Protein AF-A0A6G3D1W4-F1 (afdb_monomer_lite)

Radius of gyration: 12.93 Å; chains: 1; bounding box: 32×27×28 Å

Sequence (57 aa):
AFVVRQPAAPDLAEGEIMMYVAERVAPYKRVRKVTFVDAVPRAASGKILRRELRERQ

Foldseek 3Di:
DEDEDDPVCPPDDFVVVQVVQCVVDDPVPGDPGYDYDNDQDADPVRHGPVVVVVVVD

pLDDT: mean 93.22, std 4.68, range [65.31, 97.5]

Secondary structure (DSSP, 8-state):
-EEPPPTT-TT--HHHHHHHHHHHS-GGG-----EE-S---B-TTS-B-HHHHHHT-

Structure (mmCIF, N/CA/C/O backbone):
data_AF-A0A6G3D1W4-F1
#
_entry.id   AF-A0A6G3D1W4-F1
#
loop_
_atom_site.group_PDB
_atom_s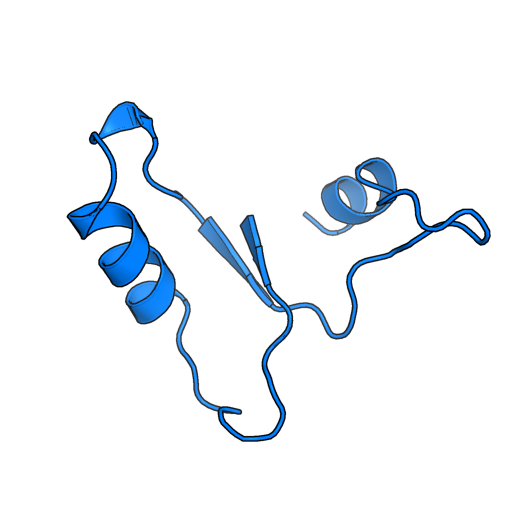ite.id
_atom_site.type_symbol
_atom_site.label_atom_id
_atom_site.label_alt_id
_atom_site.label_comp_id
_atom_site.label_asym_id
_atom_site.label_entity_id
_atom_site.label_seq_id
_atom_site.pdbx_PDB_ins_code
_atom_site.Cartn_x
_atom_site.Cartn_y
_atom_site.Cartn_z
_atom_site.occupancy
_atom_site.B_iso_or_equiv
_atom_site.auth_seq_id
_atom_site.auth_comp_id
_atom_site.auth_asym_id
_atom_site.auth_atom_id
_atom_site.pdbx_PDB_model_num
ATOM 1 N N . ALA A 1 1 ? -0.895 4.377 1.275 1.00 91.31 1 ALA A N 1
ATOM 2 C CA . ALA A 1 1 ? -0.090 3.144 1.184 1.00 91.31 1 ALA A CA 1
ATOM 3 C C . ALA A 1 1 ? -0.079 2.700 -0.267 1.00 91.31 1 ALA A C 1
ATOM 5 O O . ALA A 1 1 ? -1.086 2.893 -0.933 1.00 91.31 1 ALA A O 1
ATOM 6 N N . PHE A 1 2 ? 1.032 2.142 -0.744 1.00 94.00 2 PHE A N 1
ATOM 7 C CA . PHE A 1 2 ? 1.145 1.617 -2.106 1.00 94.00 2 PHE A CA 1
ATOM 8 C C . PHE A 1 2 ? 1.215 0.097 -2.045 1.00 94.00 2 PHE A C 1
ATOM 10 O O . PHE A 1 2 ? 1.956 -0.437 -1.218 1.00 94.00 2 PHE A O 1
ATOM 17 N N . VAL A 1 3 ? 0.427 -0.576 -2.877 1.00 94.62 3 VAL A N 1
ATOM 18 C CA . VAL A 1 3 ? 0.273 -2.035 -2.863 1.00 94.62 3 VAL A CA 1
ATOM 19 C C . VAL A 1 3 ? 0.378 -2.560 -4.289 1.00 94.62 3 VAL A C 1
ATOM 21 O O . VAL A 1 3 ? -0.169 -1.965 -5.210 1.00 94.62 3 VAL A O 1
ATOM 24 N N . VAL A 1 4 ? 1.073 -3.680 -4.464 1.00 94.88 4 VAL A N 1
ATOM 25 C CA . VAL A 1 4 ? 1.095 -4.434 -5.723 1.00 94.88 4 VAL A CA 1
ATOM 26 C C . VAL A 1 4 ? 0.176 -5.634 -5.539 1.00 94.88 4 VAL A C 1
ATOM 28 O O . VAL A 1 4 ? 0.342 -6.376 -4.567 1.00 94.88 4 VAL A O 1
ATOM 31 N N . ARG A 1 5 ? -0.808 -5.811 -6.427 1.00 94.31 5 ARG A N 1
ATOM 32 C CA . ARG A 1 5 ? -1.691 -6.984 -6.378 1.00 94.31 5 ARG A CA 1
ATOM 33 C C . ARG A 1 5 ? -0.919 -8.225 -6.803 1.00 94.31 5 ARG A C 1
ATOM 35 O O . ARG A 1 5 ? -0.112 -8.182 -7.729 1.00 94.31 5 ARG A O 1
ATOM 42 N N . GLN A 1 6 ? -1.184 -9.337 -6.129 1.00 94.00 6 GLN A N 1
ATOM 43 C CA . GLN A 1 6 ? -0.728 -10.627 -6.627 1.00 94.00 6 GLN A CA 1
ATOM 44 C C . GLN A 1 6 ? -1.621 -11.059 -7.798 1.00 94.00 6 GLN A C 1
ATOM 46 O O . GLN A 1 6 ? -2.828 -10.818 -7.742 1.00 94.00 6 GLN A O 1
ATOM 51 N N . PRO A 1 7 ? -1.078 -11.756 -8.812 1.00 91.12 7 PRO A N 1
ATOM 52 C CA . PRO A 1 7 ? -1.869 -12.237 -9.947 1.00 91.12 7 PRO A CA 1
ATOM 53 C C . PRO A 1 7 ? -3.055 -13.125 -9.548 1.00 91.12 7 PRO A C 1
ATOM 55 O O . PRO A 1 7 ? -4.063 -13.153 -10.240 1.00 91.12 7 PRO A O 1
ATOM 58 N N . ALA A 1 8 ? -2.948 -13.823 -8.414 1.00 93.44 8 ALA A N 1
ATOM 59 C CA . ALA A 1 8 ? -4.000 -14.685 -7.880 1.00 93.44 8 ALA A CA 1
ATOM 60 C C . ALA A 1 8 ? -5.189 -13.922 -7.259 1.00 93.44 8 ALA A C 1
ATOM 62 O O . ALA A 1 8 ? -6.204 -14.537 -6.955 1.00 93.44 8 ALA A O 1
ATOM 63 N N . ALA A 1 9 ? -5.069 -12.608 -7.044 1.00 91.19 9 ALA A N 1
ATOM 64 C CA . ALA A 1 9 ? -6.103 -11.778 -6.426 1.00 91.19 9 ALA A CA 1
ATOM 65 C C . ALA A 1 9 ? -6.271 -10.450 -7.194 1.00 91.19 9 ALA A C 1
ATOM 67 O O . ALA A 1 9 ? -5.963 -9.377 -6.659 1.00 91.19 9 ALA A O 1
ATOM 68 N N . PRO A 1 10 ? -6.728 -10.502 -8.460 1.00 89.75 10 PRO A N 1
ATOM 69 C CA . PRO A 1 10 ? -6.856 -9.316 -9.303 1.00 89.75 10 PRO A CA 1
ATOM 70 C C . PRO A 1 10 ? -7.917 -8.341 -8.785 1.00 89.75 10 PRO A C 1
ATOM 72 O O . PRO A 1 10 ? -7.752 -7.139 -8.971 1.00 89.75 10 PRO A O 1
ATOM 75 N N . ASP A 1 11 ? -8.938 -8.831 -8.079 1.00 93.12 11 ASP A N 1
ATOM 76 C CA . ASP A 1 11 ? -10.097 -8.040 -7.641 1.00 93.12 11 ASP A CA 1
ATOM 77 C C . ASP A 1 11 ? -9.976 -7.485 -6.211 1.00 93.12 11 ASP A C 1
ATOM 79 O O . ASP A 1 11 ? -10.919 -6.889 -5.699 1.00 93.12 11 ASP A O 1
ATOM 83 N N . LEU A 1 12 ? -8.808 -7.635 -5.569 1.00 93.69 12 LEU A N 1
ATOM 84 C CA . LEU A 1 12 ? -8.565 -7.165 -4.200 1.00 93.69 12 LEU A CA 1
ATOM 85 C C . LEU A 1 12 ? -8.863 -5.664 -4.060 1.00 93.69 12 LEU A C 1
ATOM 87 O O . LEU A 1 12 ? -8.199 -4.823 -4.680 1.00 93.69 12 LEU A O 1
ATOM 91 N N . ALA A 1 13 ? -9.820 -5.310 -3.207 1.00 94.44 13 ALA A N 1
ATOM 92 C CA . ALA A 1 13 ? -10.276 -3.934 -3.065 1.00 94.44 13 ALA A CA 1
ATOM 93 C C . ALA A 1 13 ? -9.452 -3.142 -2.035 1.00 94.44 13 ALA A C 1
ATOM 95 O O . ALA A 1 13 ? -8.878 -3.682 -1.089 1.00 94.44 13 ALA A O 1
ATOM 96 N N . GLU A 1 14 ? -9.423 -1.813 -2.181 1.00 94.06 14 GLU A N 1
ATOM 97 C CA . GLU A 1 14 ? -8.739 -0.927 -1.225 1.00 94.06 14 GLU A CA 1
ATOM 98 C C . GLU A 1 14 ? -9.324 -1.046 0.189 1.00 94.06 14 GLU A C 1
ATOM 100 O O . GLU A 1 14 ? -8.581 -1.098 1.173 1.00 94.06 14 GLU A O 1
ATOM 105 N N . GLY A 1 15 ? -10.656 -1.129 0.283 1.00 94.81 15 GLY A N 1
ATOM 106 C CA . GLY A 1 15 ? -11.382 -1.223 1.548 1.00 94.81 15 GLY A CA 1
ATOM 107 C C . GLY A 1 15 ? -11.041 -2.482 2.343 1.00 94.81 15 GLY A C 1
ATOM 108 O O . GLY A 1 15 ? -10.883 -2.401 3.559 1.00 94.81 15 GLY A O 1
ATOM 109 N N . GLU A 1 16 ? -10.837 -3.615 1.668 1.00 94.75 16 GLU A N 1
ATOM 110 C CA . GLU A 1 16 ? -10.458 -4.882 2.308 1.00 94.75 16 GLU A CA 1
ATOM 111 C C . GLU A 1 16 ? -9.091 -4.768 2.989 1.00 94.75 16 GLU A C 1
ATOM 113 O O . GLU A 1 16 ? -8.929 -5.151 4.147 1.00 94.75 16 GLU A O 1
ATOM 118 N N . ILE A 1 17 ? -8.120 -4.147 2.313 1.00 94.88 17 ILE A N 1
ATOM 119 C CA . ILE A 1 17 ? -6.783 -3.901 2.870 1.00 94.88 17 ILE A CA 1
ATOM 120 C C . ILE A 1 17 ? -6.868 -2.927 4.049 1.00 94.88 17 ILE A C 1
ATOM 122 O O . ILE A 1 17 ? -6.233 -3.136 5.086 1.00 94.88 17 ILE A O 1
ATOM 126 N N . MET A 1 18 ? -7.641 -1.849 3.907 1.00 95.88 18 MET A N 1
ATOM 127 C CA . MET A 1 18 ? -7.803 -0.853 4.965 1.00 95.88 18 MET A CA 1
ATOM 128 C C . MET A 1 18 ? -8.449 -1.457 6.214 1.00 95.88 18 MET A C 1
ATOM 130 O O . MET A 1 18 ? -7.955 -1.215 7.315 1.00 95.88 18 MET A O 1
ATOM 134 N N . MET A 1 19 ? -9.493 -2.272 6.048 1.00 96.31 19 MET A N 1
ATOM 135 C CA . MET A 1 19 ? -10.168 -2.988 7.131 1.00 96.31 19 MET A CA 1
ATOM 136 C C . MET A 1 19 ? -9.225 -3.986 7.805 1.00 96.31 19 MET A C 1
ATOM 138 O O . MET A 1 19 ? -9.035 -3.921 9.020 1.00 96.31 19 MET A O 1
ATOM 142 N N . TYR A 1 20 ? -8.530 -4.808 7.014 1.00 95.88 20 TYR A N 1
ATOM 143 C CA . TYR A 1 20 ? -7.550 -5.770 7.513 1.00 95.88 20 TYR A CA 1
ATOM 144 C C . TYR A 1 20 ? -6.481 -5.107 8.394 1.00 95.88 20 TYR A C 1
ATOM 146 O O . TYR A 1 20 ? -6.141 -5.604 9.472 1.00 95.88 20 TYR A O 1
ATOM 154 N N . VAL A 1 21 ? -5.951 -3.956 7.964 1.00 96.38 21 VAL A N 1
ATOM 155 C CA . VAL A 1 21 ? -4.978 -3.201 8.763 1.00 96.38 21 VAL A CA 1
ATOM 156 C C . VAL A 1 21 ? -5.646 -2.583 9.993 1.00 96.38 21 VAL A C 1
ATOM 158 O O . VAL A 1 21 ? -5.074 -2.637 11.081 1.00 96.38 21 VAL A O 1
ATOM 161 N N . ALA A 1 22 ? -6.845 -2.013 9.852 1.00 96.75 22 ALA A N 1
ATOM 162 C CA . ALA A 1 22 ? -7.541 -1.290 10.915 1.00 96.75 22 ALA A CA 1
ATOM 163 C C . ALA A 1 22 ? -7.912 -2.144 12.136 1.00 96.75 22 ALA A C 1
ATOM 165 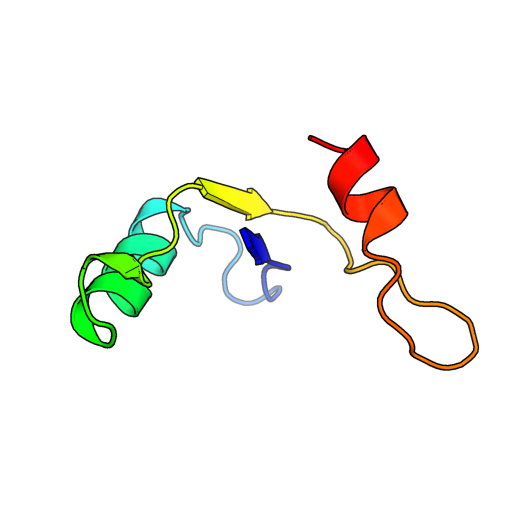O O . ALA A 1 22 ? -7.977 -1.595 13.238 1.00 96.75 22 ALA A O 1
ATOM 166 N N . GLU A 1 23 ? -8.109 -3.447 11.947 1.00 97.50 23 GLU A N 1
ATOM 167 C CA . GLU A 1 23 ? -8.345 -4.432 13.012 1.00 97.50 23 GLU A CA 1
ATOM 168 C C . GLU A 1 23 ? -7.091 -4.745 13.841 1.00 97.50 23 GLU A C 1
ATOM 170 O O . GLU A 1 23 ? -7.191 -5.150 14.995 1.00 97.50 23 GLU A O 1
ATOM 175 N N . ARG A 1 24 ? -5.897 -4.570 13.261 1.00 97.50 24 ARG A N 1
ATOM 176 C CA . ARG A 1 24 ? -4.616 -5.006 13.852 1.00 97.50 24 ARG A CA 1
ATOM 177 C C . ARG A 1 24 ? -3.799 -3.864 14.439 1.00 97.50 24 ARG A C 1
ATOM 179 O O . ARG A 1 24 ? -2.810 -4.105 15.130 1.00 97.50 24 ARG A O 1
ATOM 186 N N . VAL A 1 25 ? -4.167 -2.618 14.145 1.00 97.25 25 VAL A N 1
ATOM 187 C CA . VAL A 1 25 ? -3.409 -1.435 14.562 1.00 97.25 25 VAL A CA 1
ATOM 188 C C . VAL A 1 25 ? -4.284 -0.430 15.297 1.00 97.25 25 VAL A C 1
ATOM 190 O O . VAL A 1 25 ? -5.472 -0.272 15.019 1.00 97.25 25 VAL A O 1
ATOM 193 N N . ALA A 1 26 ? -3.666 0.314 16.216 1.00 97.31 26 ALA A N 1
ATOM 194 C 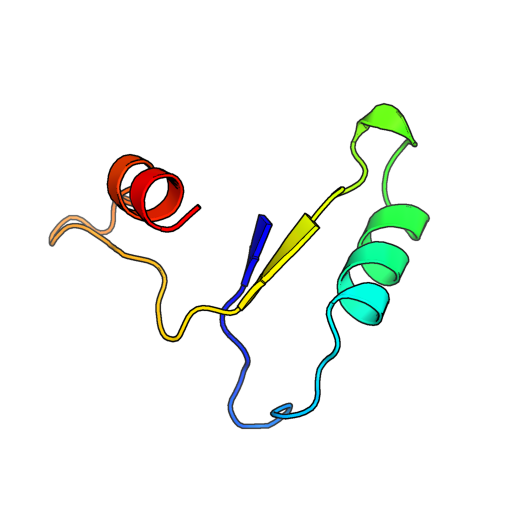CA . ALA A 1 26 ? -4.325 1.419 16.902 1.00 97.31 26 ALA A CA 1
ATOM 195 C C . ALA A 1 26 ? -4.858 2.468 15.897 1.00 97.31 26 ALA A C 1
ATOM 197 O O . ALA A 1 26 ? -4.233 2.675 14.851 1.00 97.31 26 ALA A O 1
ATOM 198 N N . PRO A 1 27 ? -5.951 3.194 16.213 1.00 95.56 27 PRO A N 1
ATOM 199 C CA . PRO A 1 27 ? -6.625 4.095 15.273 1.00 95.56 27 PRO A CA 1
ATOM 200 C C . PRO A 1 27 ? -5.715 5.096 14.545 1.00 95.56 27 PRO A C 1
ATOM 202 O O . PRO A 1 27 ? -5.883 5.332 13.351 1.00 95.56 27 PRO A O 1
ATOM 205 N N . TYR A 1 28 ? -4.704 5.638 15.227 1.00 95.88 28 TYR A N 1
ATOM 206 C CA . TYR A 1 28 ? -3.770 6.609 14.646 1.00 95.88 28 TYR A CA 1
ATOM 207 C C . TYR A 1 28 ? -2.767 6.001 13.648 1.00 95.88 28 TYR A C 1
ATOM 209 O O . TYR A 1 28 ? -2.184 6.734 12.854 1.00 95.88 28 TYR A O 1
ATOM 217 N N . LYS A 1 29 ? -2.569 4.675 13.660 1.00 95.94 29 LYS A N 1
ATOM 218 C CA . LYS A 1 29 ? -1.699 3.946 12.718 1.00 95.94 29 LYS A CA 1
ATOM 219 C C . LYS A 1 29 ? -2.452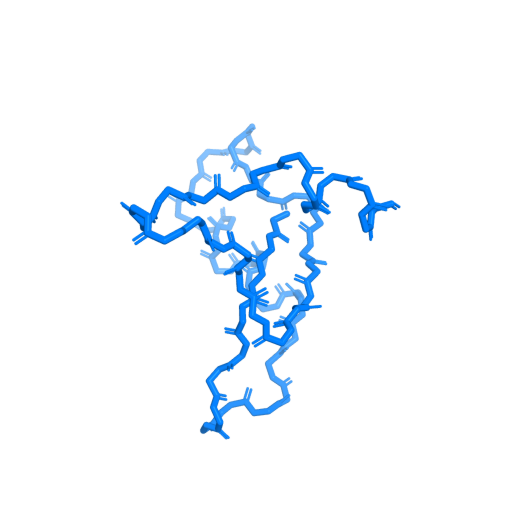 3.408 11.499 1.00 95.94 29 LYS A C 1
ATOM 221 O O . LYS A 1 29 ? -1.839 2.777 10.639 1.00 95.94 29 LYS A O 1
ATOM 226 N N . ARG A 1 30 ? -3.769 3.618 11.419 1.00 95.62 30 ARG A N 1
ATOM 227 C CA . ARG A 1 30 ? -4.587 3.110 10.315 1.00 95.62 30 ARG A CA 1
ATOM 228 C C . ARG A 1 30 ? -4.178 3.750 8.993 1.00 95.62 30 ARG A C 1
ATOM 230 O O . ARG A 1 30 ? -3.924 4.953 8.906 1.00 95.62 30 ARG A O 1
ATOM 237 N N . VAL A 1 31 ? -4.148 2.932 7.946 1.00 95.12 31 VAL A N 1
ATOM 238 C CA . VAL A 1 31 ? -3.932 3.402 6.576 1.00 95.12 31 VAL A CA 1
ATOM 239 C C . VAL A 1 31 ? -5.180 4.156 6.123 1.00 95.12 31 VAL A C 1
ATOM 241 O O . VAL A 1 31 ? -6.285 3.647 6.257 1.00 95.12 31 VAL A O 1
ATOM 244 N N . ARG A 1 32 ? -5.002 5.373 5.594 1.00 93.38 32 ARG A N 1
ATOM 245 C CA . ARG A 1 32 ? -6.111 6.258 5.177 1.00 93.38 32 ARG A CA 1
ATOM 246 C C . ARG A 1 32 ? -6.438 6.211 3.684 1.00 93.38 32 ARG A C 1
ATOM 248 O O . ARG A 1 32 ? -7.506 6.647 3.287 1.00 93.38 32 ARG A O 1
ATOM 255 N N . LYS A 1 33 ? -5.499 5.732 2.870 1.00 92.88 33 LYS A N 1
ATOM 256 C CA . LYS A 1 33 ? -5.621 5.604 1.414 1.00 92.88 33 LYS A CA 1
ATOM 257 C C . LYS A 1 33 ? -4.740 4.454 0.956 1.00 92.88 33 LYS A C 1
ATOM 259 O O . LYS A 1 33 ? -3.594 4.351 1.418 1.00 92.88 33 LYS A O 1
ATOM 264 N N . VAL A 1 34 ? -5.241 3.627 0.053 1.00 94.38 34 VAL A N 1
ATOM 265 C CA . VAL A 1 34 ? -4.465 2.607 -0.651 1.00 94.38 34 VAL A CA 1
ATOM 266 C C . VAL A 1 34 ? -4.409 3.011 -2.119 1.00 94.38 34 VAL A C 1
ATOM 268 O O . VAL A 1 34 ? -5.295 3.680 -2.624 1.00 94.38 34 VAL A O 1
ATOM 271 N N . THR A 1 35 ? -3.307 2.719 -2.790 1.00 93.50 35 THR A N 1
ATOM 272 C CA . THR A 1 35 ? -3.181 2.933 -4.228 1.00 93.50 35 THR A CA 1
ATOM 273 C C . THR A 1 35 ? -2.469 1.729 -4.799 1.00 93.50 35 THR A C 1
ATOM 275 O O . THR A 1 35 ? -1.389 1.355 -4.326 1.00 93.50 35 THR A O 1
ATOM 278 N N . PHE A 1 36 ? -3.108 1.103 -5.777 1.00 93.75 36 PHE A N 1
ATOM 279 C CA . PHE A 1 36 ? -2.533 -0.028 -6.477 1.00 93.75 36 PHE A CA 1
ATOM 280 C C . PHE A 1 36 ? -1.542 0.462 -7.529 1.00 93.75 36 PHE A C 1
ATOM 282 O O . PHE A 1 36 ? -1.801 1.427 -8.242 1.00 93.75 36 PHE A O 1
ATOM 289 N N . VAL A 1 37 ? -0.381 -0.181 -7.574 1.00 93.00 37 VAL A N 1
ATOM 290 C CA . VAL A 1 37 ? 0.678 0.081 -8.550 1.00 93.00 37 VAL A CA 1
ATOM 291 C C . VAL A 1 37 ? 1.148 -1.243 -9.127 1.00 93.00 37 VAL A C 1
ATOM 293 O O . VAL A 1 37 ? 1.143 -2.254 -8.427 1.00 93.00 37 VAL A O 1
ATOM 296 N N . ASP A 1 38 ? 1.603 -1.232 -10.375 1.00 90.88 38 ASP A N 1
ATOM 297 C CA . ASP A 1 38 ? 2.096 -2.451 -11.030 1.00 90.88 38 ASP A CA 1
ATOM 298 C C . ASP A 1 38 ? 3.376 -2.971 -10.366 1.00 90.88 38 ASP A C 1
ATOM 300 O O . ASP A 1 38 ? 3.594 -4.172 -10.233 1.00 90.88 38 ASP A O 1
ATOM 304 N N . ALA A 1 39 ? 4.226 -2.051 -9.903 1.00 92.62 39 ALA A N 1
ATOM 305 C CA . ALA A 1 39 ? 5.458 -2.371 -9.202 1.00 92.62 39 ALA A CA 1
ATOM 306 C C . ALA A 1 39 ? 5.848 -1.266 -8.215 1.00 92.62 39 ALA A C 1
ATOM 308 O O . ALA A 1 39 ? 5.617 -0.076 -8.441 1.00 92.62 39 ALA A O 1
ATOM 309 N N . VAL A 1 40 ? 6.507 -1.662 -7.123 1.00 93.88 40 VAL A N 1
ATOM 310 C CA . VAL A 1 40 ? 7.167 -0.719 -6.211 1.00 93.88 40 VAL A CA 1
ATOM 311 C C . VAL A 1 40 ? 8.514 -0.326 -6.826 1.00 93.88 40 VAL A C 1
ATOM 313 O O . VAL A 1 40 ? 9.356 -1.213 -6.992 1.00 93.88 40 VAL A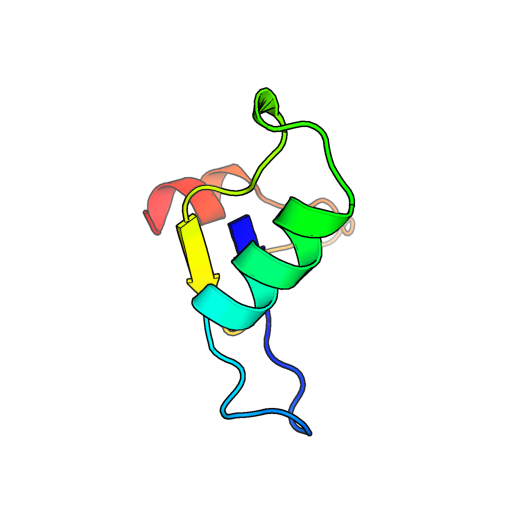 O 1
ATOM 316 N N . PRO A 1 41 ? 8.763 0.964 -7.126 1.00 93.62 41 PRO A N 1
ATOM 317 C CA . PRO A 1 41 ? 10.006 1.394 -7.746 1.00 93.62 41 PRO A CA 1
ATOM 318 C C . PRO A 1 41 ? 11.175 1.156 -6.791 1.00 93.62 41 PRO A C 1
ATOM 320 O O . PRO A 1 41 ? 11.145 1.531 -5.609 1.00 93.62 41 PRO A O 1
ATOM 323 N N . ARG A 1 42 ? 12.211 0.499 -7.308 1.00 95.69 42 ARG A N 1
ATOM 324 C CA . ARG A 1 42 ? 13.420 0.147 -6.568 1.00 95.69 42 ARG A CA 1
ATOM 325 C C . ARG A 1 42 ? 14.649 0.550 -7.367 1.00 95.69 42 ARG A C 1
ATOM 327 O O . ARG A 1 42 ? 14.693 0.370 -8.577 1.00 95.69 42 ARG A O 1
ATOM 334 N N . ALA A 1 43 ? 15.656 1.063 -6.669 1.00 93.94 43 ALA A N 1
ATOM 335 C CA . ALA A 1 43 ? 16.981 1.259 -7.241 1.00 93.94 43 ALA A CA 1
ATOM 336 C C . ALA A 1 43 ? 17.637 -0.095 -7.552 1.00 93.94 43 ALA A C 1
ATOM 338 O O . ALA A 1 43 ? 17.272 -1.109 -6.956 1.00 93.94 43 ALA A O 1
ATOM 339 N N . ALA A 1 44 ? 18.694 -0.095 -8.369 1.00 93.38 44 ALA A N 1
ATOM 340 C CA . ALA A 1 44 ? 19.520 -1.286 -8.609 1.00 93.38 44 ALA A CA 1
ATOM 341 C C . ALA A 1 44 ? 20.088 -1.905 -7.310 1.00 93.38 44 ALA A C 1
ATOM 343 O O . ALA A 1 44 ? 20.312 -3.105 -7.233 1.00 93.38 44 ALA A O 1
ATOM 344 N N . SER A 1 45 ? 20.253 -1.100 -6.253 1.00 93.75 45 SER A N 1
ATOM 345 C CA . SER A 1 45 ? 20.65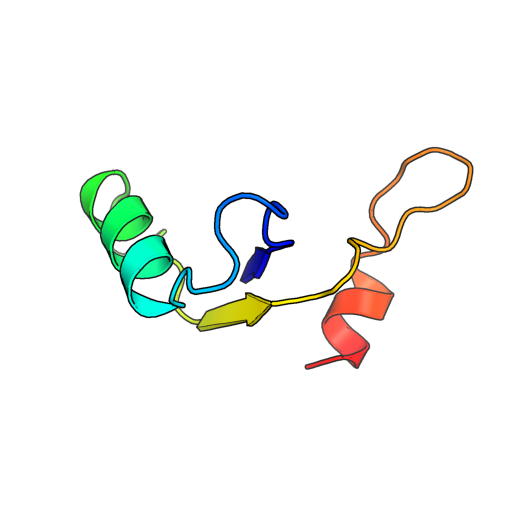3 -1.552 -4.910 1.00 93.75 45 SER A CA 1
ATOM 346 C C . SER A 1 45 ? 19.504 -2.110 -4.050 1.00 93.75 45 SER A C 1
ATOM 348 O O . SER A 1 45 ? 19.699 -2.393 -2.872 1.00 93.75 45 SER A O 1
ATOM 350 N N . GLY A 1 46 ? 18.282 -2.210 -4.584 1.00 92.88 46 GLY A N 1
ATOM 351 C CA . GLY A 1 46 ? 17.096 -2.735 -3.895 1.00 92.88 46 GLY A CA 1
ATOM 352 C C . GLY A 1 46 ? 16.347 -1.734 -3.004 1.00 92.88 46 GLY A C 1
ATOM 353 O O . GLY A 1 46 ? 15.257 -2.049 -2.512 1.00 92.88 46 GLY A O 1
ATOM 354 N N . LYS A 1 47 ? 16.885 -0.519 -2.817 1.00 95.06 47 LYS A N 1
ATOM 355 C CA . LYS A 1 47 ? 16.245 0.560 -2.044 1.00 95.06 47 LYS A CA 1
ATOM 356 C C . LYS A 1 47 ? 14.935 1.000 -2.697 1.00 95.06 47 LYS A C 1
ATOM 358 O O . LYS A 1 47 ? 14.907 1.266 -3.894 1.00 95.06 47 LYS A O 1
ATOM 363 N N . ILE A 1 48 ? 13.875 1.143 -1.900 1.00 95.19 48 ILE A N 1
ATOM 364 C CA . ILE A 1 48 ? 12.585 1.664 -2.375 1.00 95.19 48 ILE A CA 1
ATOM 365 C C . ILE A 1 48 ? 12.704 3.164 -2.662 1.00 95.19 48 ILE A C 1
ATOM 367 O O . ILE A 1 48 ? 13.052 3.953 -1.778 1.00 95.19 48 ILE A O 1
ATOM 371 N N . LEU A 1 49 ? 12.338 3.566 -3.876 1.00 94.25 49 LEU A N 1
ATOM 372 C CA . LEU A 1 49 ? 12.364 4.952 -4.332 1.00 94.25 49 LEU A CA 1
ATOM 373 C C . LEU A 1 49 ? 11.072 5.668 -3.924 1.00 94.25 49 LEU A C 1
ATOM 375 O O . LEU A 1 49 ? 10.158 5.894 -4.710 1.00 94.25 49 LEU A O 1
ATOM 379 N N . ARG A 1 50 ? 10.990 6.048 -2.643 1.00 93.62 50 ARG A N 1
ATOM 380 C CA . ARG A 1 50 ? 9.798 6.709 -2.074 1.00 93.62 50 ARG A CA 1
ATOM 381 C C . ARG A 1 50 ? 9.455 8.048 -2.736 1.00 93.62 50 ARG A C 1
ATOM 383 O O . ARG A 1 50 ? 8.305 8.463 -2.653 1.00 93.62 50 ARG A O 1
ATOM 390 N N . ARG A 1 51 ? 10.431 8.734 -3.342 1.00 93.69 51 ARG A N 1
ATOM 391 C CA . ARG A 1 51 ? 10.201 9.999 -4.060 1.00 93.69 51 ARG A CA 1
ATOM 392 C C . ARG A 1 51 ? 9.275 9.786 -5.257 1.00 93.69 51 ARG A C 1
ATOM 394 O O . ARG A 1 51 ? 8.253 10.449 -5.328 1.00 93.69 51 ARG A O 1
ATOM 401 N N . GLU A 1 52 ? 9.578 8.803 -6.098 1.00 91.19 52 GLU A N 1
ATOM 402 C CA . GLU A 1 52 ? 8.779 8.478 -7.287 1.00 91.19 52 GLU A CA 1
ATOM 403 C C . GLU A 1 52 ? 7.363 8.029 -6.925 1.00 91.19 52 GLU A C 1
ATOM 405 O O . GLU A 1 52 ? 6.406 8.369 -7.607 1.00 91.19 52 GLU A O 1
ATOM 410 N N . LEU A 1 53 ? 7.204 7.310 -5.809 1.00 90.31 53 LEU A N 1
ATOM 411 C CA . LEU A 1 53 ? 5.875 6.956 -5.306 1.00 90.31 53 LEU A CA 1
ATOM 412 C C . LEU A 1 53 ? 5.049 8.187 -4.907 1.00 90.31 53 LEU A C 1
ATOM 414 O O . LEU A 1 53 ? 3.843 8.192 -5.118 1.00 90.31 53 LEU A O 1
ATOM 418 N N . ARG A 1 54 ? 5.675 9.226 -4.342 1.00 88.94 54 ARG A N 1
ATOM 419 C CA . ARG A 1 54 ? 4.979 10.474 -3.984 1.00 88.94 54 ARG A CA 1
ATOM 420 C C . ARG A 1 54 ? 4.621 11.326 -5.197 1.00 88.94 54 ARG A C 1
ATOM 422 O O . ARG A 1 54 ? 3.641 12.045 -5.126 1.00 88.94 54 ARG A O 1
ATOM 429 N N . GLU A 1 55 ? 5.395 11.252 -6.276 1.00 88.69 55 GLU A N 1
ATOM 430 C CA . GLU A 1 55 ? 5.109 11.971 -7.530 1.00 88.69 55 GLU A CA 1
ATOM 431 C C . GLU A 1 55 ? 3.917 11.372 -8.296 1.00 88.69 55 GLU A C 1
ATOM 433 O O . GLU A 1 55 ? 3.321 12.046 -9.125 1.00 88.69 55 GLU A O 1
ATOM 438 N N . ARG A 1 56 ? 3.542 10.120 -8.001 1.00 78.75 56 ARG A N 1
ATOM 439 C CA . ARG A 1 56 ? 2.353 9.444 -8.556 1.00 78.75 56 ARG A CA 1
ATOM 440 C C . ARG A 1 56 ? 1.063 9.720 -7.767 1.00 78.75 56 ARG A C 1
ATOM 442 O O . ARG A 1 56 ? 0.062 9.045 -8.001 1.00 78.75 56 ARG A O 1
ATOM 449 N N . GLN A 1 57 ? 1.111 10.622 -6.786 1.00 65.31 57 GLN A N 1
ATOM 450 C CA . GLN A 1 57 ? 0.005 10.956 -5.887 1.00 65.31 57 GLN A CA 1
ATOM 451 C C . GLN A 1 57 ? -0.635 12.285 -6.276 1.00 65.31 57 GLN A C 1
ATOM 453 O O . GLN A 1 57 ? -1.878 12.356 -6.135 1.00 65.31 57 GLN A O 1
#